Protein AF-A0A6V8CRM1-F1 (afdb_monomer_lite)

Foldseek 3Di:
DDPVVVVVVVVVVVVVVVVPPDPDDDDPDPVSVVVVCVVCVVVVHHPDDPDDPPPPVVVVVVVVVVVCVVVVVVVVVVVVPDD

Structure (mmCIF, N/CA/C/O backbone):
data_AF-A0A6V8CRM1-F1
#
_entry.id   AF-A0A6V8CRM1-F1
#
loop_
_atom_site.group_PDB
_atom_site.id
_atom_site.type_symbol
_atom_site.label_atom_id
_atom_site.label_alt_id
_atom_site.label_comp_id
_atom_site.label_asym_id
_atom_site.label_entity_id
_atom_site.label_seq_id
_atom_site.pdbx_PDB_ins_code
_atom_site.Cartn_x
_atom_site.Cartn_y
_atom_site.Cartn_z
_atom_site.occupancy
_atom_site.B_iso_or_equiv
_atom_site.auth_seq_id
_atom_site.auth_comp_id
_atom_site.auth_asym_id
_atom_site.auth_atom_id
_atom_site.pdbx_PDB_model_num
ATOM 1 N N . MET A 1 1 ? -30.289 35.157 18.128 1.00 53.34 1 MET A N 1
ATOM 2 C CA . MET A 1 1 ? -29.871 33.781 18.486 1.00 53.34 1 MET A CA 1
ATOM 3 C C . MET A 1 1 ? -30.519 33.443 19.825 1.00 53.34 1 MET A C 1
ATOM 5 O O . MET A 1 1 ? -30.444 34.272 20.718 1.00 53.34 1 MET A O 1
ATOM 9 N N . SER A 1 2 ? -31.250 32.327 19.930 1.00 68.12 2 SER A N 1
ATOM 10 C CA . SER A 1 2 ? -32.040 31.973 21.129 1.00 68.12 2 SER A CA 1
ATOM 11 C C . SER A 1 2 ? -31.156 31.380 22.235 1.00 68.12 2 SER A C 1
ATOM 13 O O . SER A 1 2 ? -30.249 30.605 21.933 1.00 68.12 2 SER A O 1
ATOM 15 N N . ALA A 1 3 ? -31.445 31.691 23.504 1.00 72.00 3 ALA A N 1
ATOM 16 C CA . ALA A 1 3 ? -30.729 31.177 24.680 1.00 72.00 3 ALA A CA 1
ATOM 17 C C . ALA A 1 3 ? -30.682 29.634 24.741 1.00 72.00 3 ALA A C 1
ATOM 19 O O . ALA A 1 3 ? -29.717 29.057 25.236 1.00 72.00 3 ALA A O 1
ATOM 20 N N . SER A 1 4 ? -31.670 28.951 24.156 1.00 74.75 4 SER A N 1
ATOM 21 C CA . SER A 1 4 ? -31.709 27.484 24.069 1.00 74.75 4 SER A CA 1
ATOM 22 C C . SER A 1 4 ? -30.597 26.897 23.192 1.00 74.75 4 SER A C 1
ATOM 24 O O . SER A 1 4 ? -30.116 25.802 23.464 1.00 74.75 4 SER A O 1
ATOM 26 N N . PHE A 1 5 ? -30.167 27.620 22.153 1.00 75.44 5 PHE A N 1
ATOM 27 C CA . PHE A 1 5 ? -29.102 27.174 21.249 1.00 75.44 5 PHE A CA 1
ATOM 28 C C . PHE A 1 5 ? -27.718 27.327 21.893 1.00 75.44 5 PHE A C 1
ATOM 30 O O . PHE A 1 5 ? -26.859 26.470 21.721 1.00 75.44 5 PHE A O 1
ATOM 37 N N . LEU A 1 6 ? -27.529 28.381 22.693 1.00 76.12 6 LEU A N 1
ATOM 38 C CA . LEU A 1 6 ? -26.296 28.593 23.455 1.00 76.12 6 LEU A CA 1
ATOM 39 C C . LEU A 1 6 ? -26.132 27.550 24.569 1.00 76.12 6 LEU A C 1
ATOM 41 O O . LEU A 1 6 ? -25.044 27.009 24.719 1.00 76.12 6 LEU A O 1
ATOM 45 N N . ASN A 1 7 ? -27.214 27.183 25.268 1.00 78.31 7 ASN A N 1
ATOM 46 C CA . ASN A 1 7 ? -27.179 26.077 26.233 1.00 78.31 7 ASN A CA 1
ATOM 47 C C . ASN A 1 7 ? -26.825 24.740 25.568 1.00 78.31 7 ASN A C 1
ATOM 49 O O . ASN A 1 7 ? -26.069 23.960 26.133 1.00 78.31 7 ASN A O 1
ATOM 53 N N . LEU A 1 8 ? -27.337 24.484 24.360 1.00 75.88 8 LEU A N 1
ATOM 54 C CA . LEU A 1 8 ? -26.996 23.283 23.595 1.00 75.88 8 LEU A CA 1
ATOM 55 C C . LEU A 1 8 ? -25.517 23.243 23.217 1.00 75.88 8 LEU A C 1
ATOM 57 O O . LEU A 1 8 ? -24.890 22.207 23.391 1.00 75.88 8 LEU A O 1
ATOM 61 N N . ILE A 1 9 ? -24.957 24.363 22.752 1.00 79.81 9 ILE A N 1
ATOM 62 C CA . ILE A 1 9 ? -23.523 24.470 22.451 1.00 79.81 9 ILE A CA 1
ATOM 63 C C . ILE A 1 9 ? -22.693 24.238 23.716 1.00 79.81 9 ILE A C 1
ATOM 65 O O . ILE A 1 9 ? -21.717 23.503 23.668 1.00 79.81 9 ILE A O 1
ATOM 69 N N . GLN A 1 10 ? -23.109 24.802 24.850 1.00 77.12 10 GLN A N 1
ATOM 70 C CA . GLN A 1 10 ? -22.397 24.660 26.118 1.00 77.12 10 GLN A CA 1
ATOM 71 C C . GLN A 1 10 ? -22.433 23.221 26.659 1.00 77.12 10 GLN A C 1
ATOM 73 O O . GLN A 1 10 ? -21.425 22.731 27.157 1.00 77.12 10 GLN A O 1
ATOM 78 N N . ILE A 1 11 ? -23.565 22.522 26.514 1.00 75.25 11 ILE A N 1
ATOM 79 C CA . ILE A 1 11 ? -23.686 21.092 26.845 1.00 75.25 11 ILE A CA 1
ATOM 80 C C . ILE A 1 11 ? -22.797 20.253 25.923 1.00 75.25 11 ILE A C 1
ATOM 82 O O . ILE A 1 11 ? -22.127 19.334 26.392 1.00 75.25 11 ILE A O 1
ATOM 86 N N . LEU A 1 12 ? -22.772 20.579 24.626 1.00 76.88 12 LEU A N 1
ATOM 87 C CA . LEU A 1 12 ? -21.932 19.892 23.649 1.00 76.88 12 LEU A CA 1
ATOM 88 C C . LEU A 1 12 ? -20.447 20.043 24.007 1.00 76.88 12 LEU A C 1
ATOM 90 O O . LEU A 1 12 ? -19.730 19.052 24.064 1.00 76.88 12 LEU A O 1
ATOM 94 N N . ASP A 1 13 ? -20.007 21.267 24.296 1.00 75.00 13 ASP A N 1
ATOM 95 C CA . ASP A 1 13 ? -18.611 21.594 24.598 1.00 75.00 13 ASP A CA 1
ATOM 96 C C . ASP A 1 13 ? -18.134 20.914 25.895 1.00 75.00 13 ASP A C 1
ATOM 98 O O . ASP A 1 13 ? -17.074 20.291 25.924 1.00 75.00 13 ASP A O 1
ATOM 102 N N . THR A 1 14 ? -18.974 20.904 26.941 1.00 74.12 14 THR A N 1
ATOM 103 C CA . THR A 1 14 ? -18.699 20.170 28.190 1.00 74.12 14 THR A CA 1
ATOM 104 C C . THR A 1 14 ? -18.524 18.669 27.948 1.00 74.12 14 THR A C 1
ATOM 106 O O . THR A 1 14 ? -17.613 18.062 28.507 1.00 74.12 14 THR A O 1
ATOM 109 N N . HIS A 1 15 ? -19.363 18.069 27.101 1.00 64.50 15 HIS A N 1
ATOM 110 C CA . HIS A 1 15 ? -19.359 16.622 26.889 1.00 64.50 15 HIS A CA 1
ATOM 111 C C . HIS A 1 15 ? -18.240 16.163 25.932 1.00 64.50 15 HIS A C 1
ATOM 113 O O . HIS A 1 15 ? -17.831 15.000 25.970 1.00 64.50 15 HIS A O 1
ATOM 119 N N . TYR A 1 16 ? -17.719 17.059 25.087 1.00 59.94 16 TYR A N 1
ATOM 120 C CA . TYR A 1 16 ? -16.568 16.774 24.222 1.00 59.94 16 TYR A CA 1
ATOM 121 C C . TYR A 1 16 ? -15.233 16.779 24.975 1.00 59.94 16 TYR A C 1
ATOM 123 O O . TYR A 1 16 ? -14.328 16.030 24.605 1.00 59.94 16 TYR A O 1
ATOM 131 N N . LEU A 1 17 ? -15.104 17.578 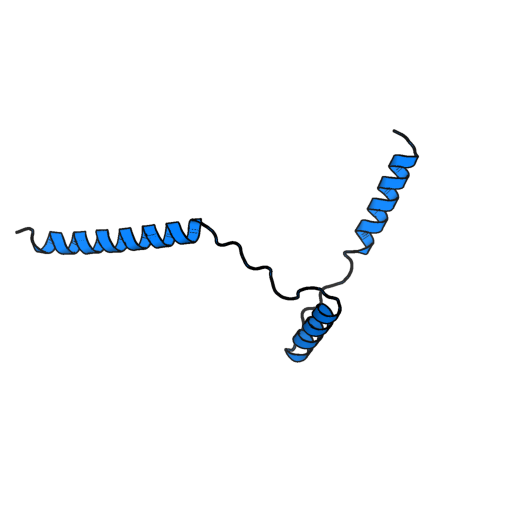26.035 1.00 58.28 17 LEU A N 1
ATOM 132 C CA . LEU A 1 17 ? -13.858 17.684 26.801 1.00 58.28 17 LEU A CA 1
ATOM 133 C C . LEU A 1 17 ? -13.607 16.486 27.731 1.00 58.28 17 LEU A C 1
ATOM 135 O O . LEU A 1 17 ? -12.457 16.198 28.056 1.00 58.28 17 LEU A O 1
ATOM 139 N N . GLU A 1 18 ? -14.650 15.751 28.115 1.00 60.09 18 GLU A N 1
ATOM 140 C CA . GLU A 1 18 ? -14.534 14.613 29.037 1.00 60.09 18 GLU A CA 1
ATOM 141 C C . GLU A 1 18 ? -14.037 13.325 28.351 1.00 60.09 18 GLU A C 1
ATOM 143 O O . GLU A 1 18 ? -13.404 12.481 28.982 1.00 60.09 18 GLU A O 1
ATOM 148 N N . PHE A 1 19 ? -14.227 13.191 27.033 1.00 61.53 19 PHE A N 1
ATOM 149 C CA . PHE A 1 19 ? -13.860 11.978 26.288 1.00 61.53 19 PHE A CA 1
ATOM 150 C C . PHE A 1 19 ? -12.348 11.837 26.015 1.00 61.53 19 PHE A C 1
ATOM 152 O O . PHE A 1 19 ? -11.872 10.737 25.745 1.00 61.53 19 PHE A O 1
ATOM 159 N N . HIS A 1 20 ? -11.564 12.920 26.081 1.00 59.53 20 HIS A N 1
ATOM 160 C CA . HIS A 1 20 ? -10.177 12.927 25.583 1.00 59.53 20 HIS A CA 1
ATOM 161 C C . HIS A 1 20 ? -9.087 12.793 26.669 1.00 59.53 20 HIS A C 1
ATOM 163 O O . HIS A 1 20 ? -7.904 12.978 26.376 1.00 59.53 20 HIS A O 1
ATOM 169 N N . HIS A 1 21 ? -9.448 12.472 27.917 1.00 52.00 21 HIS A N 1
ATOM 170 C CA . HIS A 1 21 ? -8.512 12.520 29.049 1.00 52.00 21 HIS A CA 1
ATOM 171 C C . HIS A 1 21 ? -7.951 11.163 29.509 1.00 52.00 21 HIS A C 1
ATOM 173 O O . HIS A 1 21 ? -7.283 11.116 30.542 1.00 52.00 21 HIS A O 1
ATOM 179 N N . VAL A 1 22 ? -8.174 10.067 28.773 1.00 63.66 22 VAL A N 1
ATOM 180 C CA . VAL A 1 22 ? -7.540 8.776 29.090 1.00 63.66 22 VAL A CA 1
ATOM 181 C C . VAL A 1 22 ? -6.114 8.785 28.518 1.00 63.66 22 VAL A C 1
ATOM 183 O O . VAL A 1 22 ? -5.968 8.751 27.293 1.00 63.66 22 VAL A O 1
ATOM 186 N N . PRO A 1 23 ? -5.050 8.891 29.340 1.00 65.94 23 PRO A N 1
ATOM 187 C CA . PRO A 1 23 ? -3.694 8.747 28.830 1.00 65.94 23 PRO A CA 1
ATOM 188 C C . PRO A 1 23 ? -3.527 7.313 28.319 1.00 65.94 23 PRO A C 1
ATOM 190 O O . PRO A 1 23 ? -3.747 6.358 29.058 1.00 65.94 23 PRO A O 1
ATOM 193 N N . PHE A 1 24 ? -3.171 7.162 27.044 1.00 72.31 24 PHE A N 1
ATOM 194 C CA . PHE A 1 24 ? -2.816 5.861 26.489 1.00 72.31 24 PHE A CA 1
ATOM 195 C C . PHE A 1 24 ? -1.443 5.468 27.043 1.00 72.31 24 PHE A C 1
ATOM 197 O O . PHE A 1 24 ? -0.429 6.046 26.650 1.00 72.31 24 PHE A O 1
ATOM 204 N N . GLU A 1 25 ? -1.420 4.545 28.001 1.00 80.75 25 GLU A N 1
ATOM 205 C CA . GLU A 1 25 ? -0.182 3.933 28.477 1.00 80.75 25 GLU A CA 1
ATOM 206 C C . GLU A 1 25 ? 0.190 2.792 27.526 1.00 80.75 25 GLU A C 1
ATOM 208 O O . GLU A 1 25 ? -0.588 1.863 27.320 1.00 80.75 25 GLU A O 1
ATOM 213 N N . GLU A 1 26 ? 1.359 2.899 26.889 1.00 83.69 26 GLU A N 1
ATOM 214 C CA . GLU A 1 26 ? 1.853 1.845 26.006 1.00 83.69 26 GLU A CA 1
ATOM 215 C C . GLU A 1 26 ? 2.239 0.615 26.846 1.00 83.69 26 GLU A C 1
ATOM 217 O O . GLU A 1 26 ? 3.055 0.752 27.769 1.00 83.69 26 GLU A O 1
ATOM 222 N N . PRO A 1 27 ? 1.695 -0.579 26.538 1.00 84.19 27 PRO A N 1
ATOM 223 C CA . PRO A 1 27 ? 2.019 -1.789 27.279 1.00 84.19 27 PRO A CA 1
ATOM 224 C C . PRO A 1 27 ? 3.507 -2.112 27.132 1.00 84.19 27 PRO A C 1
ATOM 226 O O . PRO A 1 27 ? 4.077 -2.053 26.037 1.00 84.19 27 PRO A O 1
ATOM 229 N N . LYS A 1 28 ? 4.158 -2.456 28.245 1.00 88.88 28 LYS A N 1
ATOM 230 C CA . LYS A 1 28 ? 5.609 -2.726 28.271 1.00 88.88 28 LYS A CA 1
ATOM 231 C C . LYS A 1 28 ? 5.925 -4.195 28.033 1.00 88.88 28 LYS A C 1
ATOM 233 O O . LYS A 1 28 ? 7.053 -4.518 27.654 1.00 88.88 28 LYS A O 1
ATOM 238 N N . THR A 1 29 ? 4.954 -5.078 28.267 1.00 91.69 29 THR A N 1
ATOM 239 C CA . THR A 1 29 ? 5.094 -6.517 28.039 1.00 91.69 29 THR A CA 1
ATOM 240 C C . THR A 1 29 ? 3.988 -7.062 27.146 1.00 91.69 29 THR A C 1
ATOM 242 O O . THR A 1 29 ? 2.941 -6.449 26.947 1.00 91.69 29 THR A O 1
ATOM 245 N N . ILE A 1 30 ? 4.248 -8.243 26.589 1.00 88.75 30 ILE A N 1
ATOM 246 C CA . ILE A 1 30 ? 3.320 -8.934 25.694 1.00 88.75 30 ILE A CA 1
ATOM 247 C C . ILE A 1 30 ? 2.052 -9.337 26.463 1.00 88.75 30 ILE A C 1
ATOM 249 O O . ILE A 1 30 ? 0.955 -9.227 25.936 1.00 88.75 30 ILE A O 1
ATOM 253 N N . GLU A 1 31 ? 2.169 -9.763 27.720 1.00 90.75 31 GLU A N 1
ATOM 254 C CA . GLU A 1 31 ? 1.035 -10.181 28.554 1.00 90.75 31 GLU A CA 1
ATOM 255 C C . GLU A 1 31 ? 0.076 -9.022 28.847 1.00 90.75 31 GLU A C 1
ATOM 257 O O . GLU A 1 31 ? -1.140 -9.205 28.820 1.00 90.75 31 GLU A O 1
ATOM 262 N N . GLU A 1 32 ? 0.628 -7.836 29.101 1.00 87.12 32 GLU A N 1
ATOM 263 C CA . GLU A 1 32 ? -0.133 -6.607 29.319 1.00 87.12 32 GLU A CA 1
ATOM 264 C C . GLU A 1 32 ? -0.868 -6.177 28.041 1.00 87.12 32 GLU A C 1
ATOM 266 O O . GLU A 1 32 ? -2.067 -5.899 28.087 1.00 87.12 32 GLU A O 1
ATOM 271 N N . ASP A 1 33 ? -0.184 -6.220 26.892 1.00 87.75 33 ASP A N 1
ATOM 272 C CA . ASP A 1 33 ? -0.786 -5.951 25.581 1.00 87.75 33 ASP A CA 1
ATOM 273 C C . ASP A 1 33 ? -1.930 -6.934 25.284 1.00 87.75 33 ASP A C 1
ATOM 275 O O . ASP A 1 33 ? -3.043 -6.523 24.969 1.00 87.75 33 ASP A O 1
ATOM 279 N N . LEU A 1 34 ? -1.723 -8.242 25.480 1.00 89.94 34 LEU A N 1
ATOM 280 C CA . LEU A 1 34 ? -2.780 -9.239 25.280 1.00 89.94 34 LEU A CA 1
ATOM 281 C C . LEU A 1 34 ? -3.987 -9.031 26.207 1.00 89.94 34 LEU A C 1
ATOM 283 O O . LEU A 1 34 ? -5.118 -9.233 25.760 1.00 89.94 34 LEU A O 1
ATOM 287 N N . ALA A 1 35 ? -3.770 -8.635 27.464 1.00 87.75 35 ALA A N 1
ATOM 288 C CA . ALA A 1 35 ? -4.853 -8.343 28.401 1.00 87.75 35 ALA A CA 1
ATOM 289 C C . ALA A 1 35 ? -5.682 -7.129 27.948 1.00 87.75 35 ALA A C 1
ATOM 291 O O . ALA A 1 35 ? -6.910 -7.203 27.921 1.00 87.75 35 ALA A O 1
ATOM 292 N N . LEU A 1 36 ? -5.022 -6.055 27.501 1.00 85.94 36 LEU A N 1
ATOM 293 C CA . LEU A 1 36 ? -5.669 -4.875 26.913 1.00 85.94 36 LEU A CA 1
ATOM 294 C C . LEU A 1 36 ? -6.477 -5.221 25.651 1.00 85.94 36 LEU A C 1
ATOM 296 O O . LEU A 1 36 ? -7.596 -4.738 25.473 1.00 85.94 36 LEU A O 1
ATOM 300 N N . MET A 1 37 ? -5.942 -6.082 24.784 1.00 86.19 37 MET A N 1
ATOM 301 C CA . MET A 1 37 ? -6.624 -6.519 23.559 1.00 86.19 37 MET A CA 1
ATOM 302 C C . MET A 1 37 ? -7.850 -7.392 23.865 1.00 86.19 37 MET A C 1
ATOM 304 O O . MET A 1 37 ? -8.872 -7.266 23.189 1.00 86.19 37 MET A O 1
ATOM 308 N N . ALA A 1 38 ? -7.763 -8.270 24.869 1.00 87.38 38 ALA A N 1
ATOM 309 C CA . ALA A 1 38 ? -8.879 -9.100 25.320 1.00 87.38 38 ALA A CA 1
ATOM 310 C C . ALA A 1 38 ? -10.013 -8.248 25.904 1.00 87.38 38 ALA A C 1
ATOM 312 O O . ALA A 1 38 ? -11.156 -8.382 25.472 1.00 87.38 38 ALA A O 1
ATOM 313 N N . GLU A 1 39 ? -9.673 -7.312 26.787 1.00 86.38 39 GLU A N 1
ATOM 314 C CA . GLU A 1 39 ? -10.602 -6.344 27.376 1.00 86.38 39 GLU A CA 1
ATOM 315 C C . GLU A 1 39 ? -11.291 -5.492 26.290 1.00 86.38 39 GLU A C 1
ATOM 317 O O . GLU A 1 39 ? -12.511 -5.324 26.284 1.00 86.38 39 GLU A O 1
ATOM 322 N N . ALA A 1 40 ? -10.535 -5.022 25.289 1.00 86.94 40 ALA A N 1
ATOM 323 C CA . ALA A 1 40 ? -11.097 -4.304 24.145 1.00 86.94 40 ALA A CA 1
ATOM 324 C C . ALA A 1 40 ? -12.091 -5.166 23.342 1.00 86.94 40 ALA A C 1
ATOM 326 O O . ALA A 1 40 ? -13.160 -4.678 22.965 1.00 86.94 40 ALA A O 1
ATOM 327 N N . MET A 1 41 ? -11.772 -6.447 23.110 1.00 83.50 41 MET A N 1
ATOM 328 C CA . MET A 1 41 ? -12.675 -7.385 22.433 1.00 83.50 41 MET A CA 1
ATOM 329 C C . MET A 1 41 ? -13.946 -7.666 23.245 1.00 83.50 41 MET A C 1
ATOM 331 O O . MET A 1 41 ? -15.024 -7.729 22.652 1.00 83.50 41 MET A O 1
ATOM 335 N N . GLU A 1 42 ? -13.849 -7.804 24.570 1.00 86.69 42 GLU A N 1
ATOM 336 C CA . GLU A 1 42 ? -15.006 -7.971 25.465 1.00 86.69 42 GLU A CA 1
ATOM 337 C C . GLU A 1 42 ? -15.913 -6.734 25.467 1.00 86.69 42 GLU A C 1
ATOM 339 O O . GLU A 1 42 ? -17.139 -6.862 25.424 1.00 86.69 42 GLU A O 1
ATOM 344 N N . MET A 1 43 ? -15.324 -5.539 25.384 1.00 84.75 43 MET A N 1
ATOM 345 C CA . MET A 1 43 ? -16.044 -4.281 25.163 1.00 84.75 43 MET A CA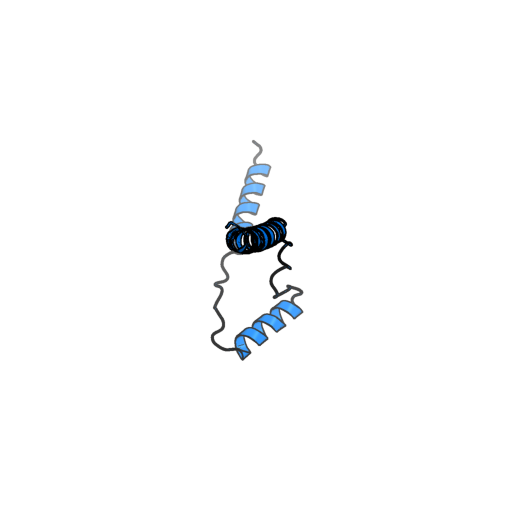 1
ATOM 346 C C . MET A 1 43 ? -16.628 -4.130 23.744 1.00 84.75 43 MET A C 1
ATOM 348 O O . MET A 1 43 ? -17.287 -3.131 23.448 1.00 84.75 43 MET A O 1
ATOM 352 N N . GLY A 1 44 ? -16.405 -5.093 22.842 1.00 82.06 44 GLY A N 1
ATOM 353 C CA . GLY A 1 44 ? -16.874 -5.042 21.455 1.00 82.06 44 GLY A CA 1
ATOM 354 C C . GLY A 1 44 ? -16.107 -4.052 20.569 1.00 82.06 44 GLY A C 1
ATOM 355 O O . GLY A 1 44 ? -16.530 -3.777 19.441 1.00 82.06 44 GLY A O 1
ATOM 356 N N . ILE A 1 45 ? -14.982 -3.519 21.047 1.00 79.75 45 ILE A N 1
ATOM 357 C CA . ILE A 1 45 ? -14.074 -2.670 20.277 1.00 79.75 45 ILE A CA 1
ATOM 358 C C . ILE A 1 45 ? -13.161 -3.599 19.478 1.00 79.75 45 ILE A C 1
ATOM 360 O O . ILE A 1 45 ? -12.547 -4.505 20.025 1.00 79.75 45 ILE A O 1
ATOM 364 N N . ASN A 1 46 ? -13.059 -3.394 18.164 1.00 83.00 46 ASN A N 1
ATOM 365 C CA . ASN A 1 46 ? -12.107 -4.149 17.353 1.00 83.00 46 ASN A CA 1
ATOM 366 C C . ASN A 1 46 ? -10.692 -3.600 17.606 1.00 83.00 46 ASN A C 1
ATOM 368 O O . ASN A 1 46 ? -10.416 -2.482 17.159 1.00 83.00 46 ASN A O 1
ATOM 372 N N . PRO A 1 47 ? -9.794 -4.358 18.264 1.00 79.25 47 PRO A N 1
ATOM 373 C CA . PRO A 1 47 ? -8.456 -3.870 18.576 1.00 79.25 47 PRO A CA 1
ATOM 374 C C . PRO A 1 47 ? -7.541 -3.828 17.343 1.00 79.25 47 PRO A C 1
ATOM 376 O O . PRO A 1 47 ? -6.473 -3.218 17.366 1.00 79.25 47 PRO A O 1
ATOM 379 N N . PHE A 1 48 ? -7.935 -4.480 16.245 1.00 84.00 48 PHE A N 1
ATOM 380 C CA . PHE A 1 48 ? -7.115 -4.548 15.048 1.00 84.00 48 PHE A CA 1
ATOM 381 C C . PHE A 1 48 ? -7.359 -3.350 14.135 1.00 84.00 48 PHE A C 1
ATOM 383 O O . PHE A 1 48 ? -8.510 -2.958 13.906 1.00 84.00 48 PHE A O 1
ATOM 390 N N . PRO A 1 49 ? -6.293 -2.808 13.519 1.00 80.38 49 PRO A N 1
ATOM 391 C CA . PRO A 1 49 ? -6.439 -1.721 12.572 1.00 80.38 49 PRO A CA 1
ATOM 392 C C . PRO A 1 49 ? -7.399 -2.132 11.445 1.00 80.38 49 PRO A C 1
ATOM 394 O O . PRO A 1 49 ? -7.365 -3.279 10.977 1.00 80.38 49 PRO A O 1
ATOM 397 N N . PRO A 1 50 ? -8.241 -1.205 10.960 1.00 84.06 50 PRO A N 1
ATOM 398 C CA . PRO A 1 50 ? -9.143 -1.495 9.860 1.00 84.06 50 PRO A CA 1
ATOM 399 C C . PRO A 1 50 ? -8.345 -1.940 8.631 1.00 84.06 50 PRO A C 1
ATOM 401 O O . PRO A 1 50 ? -7.219 -1.488 8.386 1.00 84.06 50 PRO A O 1
ATOM 404 N N . LYS A 1 51 ? -8.932 -2.837 7.829 1.00 82.81 51 LYS A N 1
ATOM 405 C CA . LYS A 1 51 ? -8.303 -3.300 6.586 1.00 82.81 51 LYS A CA 1
ATOM 406 C C . LYS A 1 51 ? -7.969 -2.086 5.725 1.00 82.81 51 LYS A C 1
ATOM 408 O O . LYS A 1 51 ? -8.863 -1.357 5.305 1.00 82.81 51 LYS A O 1
ATOM 413 N N . ARG A 1 52 ? -6.678 -1.883 5.450 1.00 80.06 52 ARG A N 1
ATOM 414 C CA . ARG A 1 52 ? -6.226 -0.773 4.606 1.00 80.06 52 ARG A CA 1
ATOM 415 C C . ARG A 1 52 ? -6.888 -0.895 3.240 1.00 80.06 52 ARG A C 1
ATOM 417 O O . ARG A 1 52 ? -6.855 -1.963 2.621 1.00 80.06 52 ARG A O 1
ATOM 424 N N . GLU A 1 53 ? -7.462 0.201 2.758 1.00 82.38 53 GLU A N 1
ATOM 425 C CA . GLU A 1 53 ? -8.018 0.235 1.412 1.00 82.38 53 GLU A CA 1
ATOM 426 C C . GLU A 1 53 ? -6.933 -0.120 0.391 1.00 82.38 53 GLU A C 1
ATOM 428 O O . GLU A 1 53 ? -5.785 0.335 0.469 1.00 82.38 53 GLU A O 1
ATOM 433 N N . LYS A 1 54 ? -7.293 -0.951 -0.591 1.00 80.00 54 LYS A N 1
ATOM 434 C CA . LYS A 1 54 ? -6.386 -1.322 -1.679 1.00 80.00 54 LYS A CA 1
ATOM 435 C C . LYS A 1 54 ? -6.070 -0.066 -2.496 1.00 80.00 54 LYS A C 1
ATOM 437 O O . LYS A 1 54 ? -6.841 0.315 -3.379 1.00 80.00 54 LYS A O 1
ATOM 442 N N . LYS A 1 55 ? -4.926 0.571 -2.226 1.00 84.44 55 LYS A N 1
ATOM 443 C CA . LYS A 1 55 ? -4.475 1.766 -2.953 1.00 84.44 55 LYS A CA 1
ATOM 444 C C . LYS A 1 55 ? -4.322 1.430 -4.438 1.00 84.44 55 LYS A C 1
ATOM 446 O O . LYS A 1 55 ? -3.419 0.689 -4.824 1.00 84.44 55 LYS A O 1
ATOM 451 N N . ARG A 1 56 ? -5.194 1.991 -5.288 1.00 82.12 56 ARG A N 1
ATOM 452 C CA . ARG A 1 56 ? -5.165 1.779 -6.752 1.00 82.12 56 ARG A CA 1
ATOM 453 C C . ARG A 1 56 ? -3.792 2.107 -7.350 1.00 82.12 56 ARG A C 1
ATOM 455 O O . ARG A 1 56 ? -3.318 1.368 -8.207 1.00 82.12 56 ARG A O 1
ATOM 462 N N . TRP A 1 57 ? -3.136 3.133 -6.814 1.00 90.38 57 TRP A N 1
ATOM 463 C CA . TRP A 1 57 ? -1.787 3.567 -7.177 1.00 90.38 57 TRP A CA 1
ATOM 464 C C . TRP A 1 57 ? -0.718 2.482 -7.024 1.00 90.38 57 TRP A C 1
ATOM 466 O O . TRP A 1 57 ? 0.170 2.398 -7.864 1.00 90.38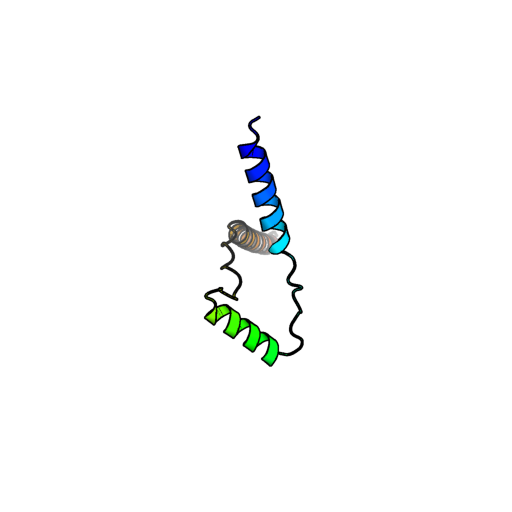 57 TRP A O 1
ATOM 476 N N . GLY A 1 58 ? -0.830 1.602 -6.021 1.00 90.88 58 GLY A N 1
ATOM 477 C CA . GLY A 1 58 ? 0.145 0.525 -5.817 1.00 90.88 58 GLY A CA 1
ATOM 478 C C . GLY A 1 58 ? 0.170 -0.473 -6.977 1.00 90.88 58 GLY A C 1
ATOM 479 O O . GLY A 1 58 ? 1.235 -0.918 -7.392 1.00 90.88 58 GLY A O 1
ATOM 480 N N . ARG A 1 59 ? -0.998 -0.764 -7.567 1.00 88.81 59 ARG A N 1
ATOM 481 C CA . ARG A 1 59 ? -1.089 -1.638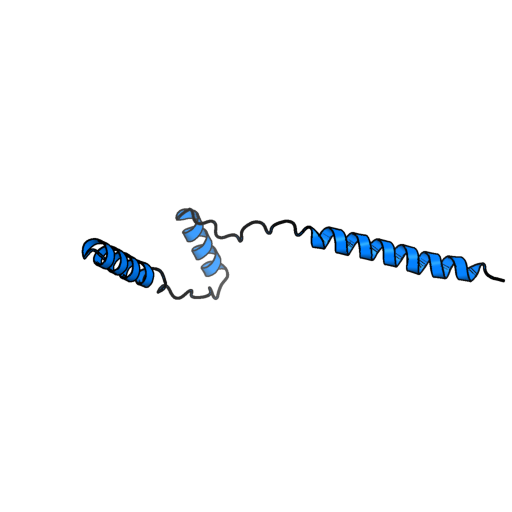 -8.750 1.00 88.81 59 ARG A CA 1
ATOM 482 C C . ARG A 1 59 ? -0.489 -0.983 -9.991 1.00 88.81 59 ARG A C 1
ATOM 484 O O . ARG A 1 59 ? 0.173 -1.658 -10.768 1.00 88.81 59 ARG A O 1
ATOM 491 N N . ILE A 1 60 ? -0.708 0.322 -10.155 1.00 94.62 60 ILE A N 1
ATOM 492 C CA . ILE A 1 60 ? -0.184 1.087 -11.293 1.00 94.62 60 ILE A CA 1
ATOM 493 C C . ILE A 1 60 ? 1.342 1.173 -11.215 1.00 94.62 60 ILE A C 1
ATOM 495 O O . ILE A 1 60 ? 2.006 0.888 -12.205 1.00 94.62 60 ILE A O 1
ATOM 499 N N . ALA A 1 61 ? 1.890 1.490 -10.039 1.00 95.50 61 ALA A N 1
ATOM 500 C CA . ALA A 1 61 ? 3.334 1.565 -9.822 1.00 95.50 61 ALA A CA 1
ATOM 501 C C . ALA A 1 61 ? 4.033 0.223 -10.090 1.00 95.50 61 ALA A C 1
ATOM 503 O O . ALA A 1 61 ? 5.089 0.185 -10.714 1.00 95.50 61 ALA A O 1
ATOM 504 N N . LEU A 1 62 ? 3.426 -0.889 -9.665 1.00 95.25 62 LEU A N 1
ATOM 505 C CA . LEU A 1 62 ? 3.980 -2.216 -9.928 1.00 95.25 62 LEU A CA 1
ATOM 506 C C . LEU A 1 62 ? 3.954 -2.558 -11.427 1.00 95.25 62 LEU A C 1
ATOM 508 O O . LEU A 1 62 ? 4.932 -3.080 -11.959 1.00 95.25 62 LEU A O 1
ATOM 512 N N . GLY A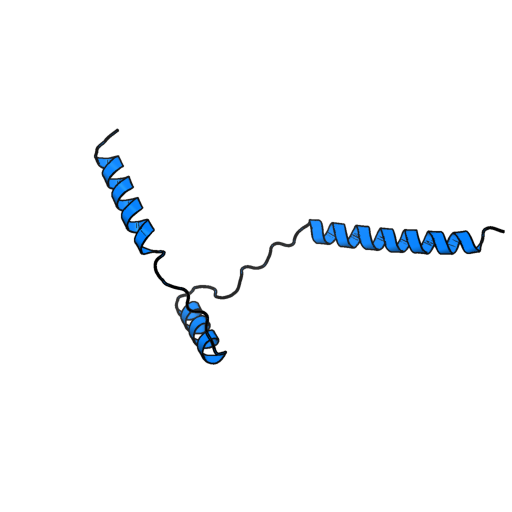 1 63 ? 2.856 -2.233 -12.115 1.00 95.69 63 GLY A N 1
ATOM 513 C CA . GLY A 1 63 ? 2.728 -2.449 -13.555 1.00 95.69 63 GLY A CA 1
ATOM 514 C C . GLY A 1 63 ? 3.725 -1.622 -14.369 1.00 95.69 63 GLY A C 1
ATOM 515 O O . GLY A 1 63 ? 4.397 -2.165 -15.243 1.00 95.69 63 GLY A O 1
ATOM 516 N N . SER A 1 64 ? 3.875 -0.330 -14.060 1.00 95.56 64 SER A N 1
ATOM 517 C CA . SER A 1 64 ? 4.841 0.531 -14.752 1.00 95.56 64 SER A CA 1
ATOM 518 C C . SER A 1 64 ? 6.282 0.086 -14.506 1.00 95.56 64 SER A C 1
ATOM 520 O O . SER A 1 64 ? 7.077 0.070 -15.444 1.00 95.56 64 SER A O 1
ATOM 522 N N . PHE A 1 65 ? 6.608 -0.353 -13.288 1.00 96.50 65 PHE A N 1
ATOM 523 C CA . PHE A 1 65 ? 7.925 -0.899 -12.972 1.00 96.50 65 PHE A CA 1
ATOM 524 C C . PHE A 1 65 ? 8.256 -2.141 -13.815 1.00 96.50 65 PHE A C 1
ATOM 526 O O . PHE A 1 65 ? 9.332 -2.209 -14.409 1.00 96.50 65 PHE A O 1
ATOM 533 N N . MET A 1 66 ? 7.317 -3.085 -13.948 1.00 97.19 66 MET A N 1
ATOM 534 C CA . MET A 1 66 ? 7.497 -4.266 -14.804 1.00 97.19 66 MET A CA 1
ATOM 535 C C . MET A 1 66 ? 7.725 -3.895 -16.273 1.00 97.19 66 MET A C 1
ATOM 537 O O . MET A 1 66 ? 8.606 -4.461 -16.918 1.00 97.19 66 MET A O 1
ATOM 541 N N . ILE A 1 67 ? 6.980 -2.918 -16.794 1.00 96.50 67 ILE A N 1
ATOM 542 C CA . ILE A 1 67 ? 7.152 -2.434 -18.172 1.00 96.50 67 ILE A CA 1
ATOM 543 C C . ILE A 1 67 ? 8.551 -1.842 -18.365 1.00 96.50 67 ILE A C 1
ATOM 545 O O . ILE A 1 67 ? 9.223 -2.180 -19.337 1.00 96.50 67 ILE A O 1
ATOM 549 N N . VAL A 1 68 ? 9.020 -1.003 -17.437 1.00 96.00 68 VAL A N 1
ATOM 550 C CA . VAL A 1 68 ? 10.362 -0.404 -17.512 1.00 96.00 68 VAL A CA 1
ATOM 551 C C . VAL A 1 68 ? 11.445 -1.479 -17.510 1.00 96.00 68 VAL A C 1
ATOM 553 O O . VAL A 1 68 ? 12.363 -1.397 -18.322 1.00 96.00 68 VAL A O 1
ATOM 556 N N . LEU A 1 69 ? 11.330 -2.514 -16.672 1.00 95.38 69 LEU A N 1
ATOM 557 C CA . LEU A 1 69 ? 12.279 -3.632 -16.678 1.00 95.38 69 LEU A CA 1
ATOM 558 C C . LEU A 1 69 ? 12.273 -4.384 -18.013 1.00 95.38 69 LEU A C 1
ATOM 560 O O . LEU A 1 69 ? 13.341 -4.656 -18.561 1.00 95.38 69 LEU A O 1
ATOM 564 N N . MET A 1 70 ? 11.090 -4.675 -18.559 1.00 96.00 70 MET A N 1
ATOM 565 C CA . MET A 1 70 ? 10.958 -5.347 -19.853 1.00 96.00 70 MET A CA 1
ATOM 566 C C . MET A 1 70 ? 11.575 -4.524 -20.984 1.00 96.00 70 MET A C 1
ATOM 568 O O . MET A 1 70 ? 12.347 -5.061 -21.774 1.00 96.00 70 MET A O 1
ATOM 572 N N . VAL A 1 71 ? 11.294 -3.220 -21.048 1.00 94.94 71 VAL A N 1
ATOM 573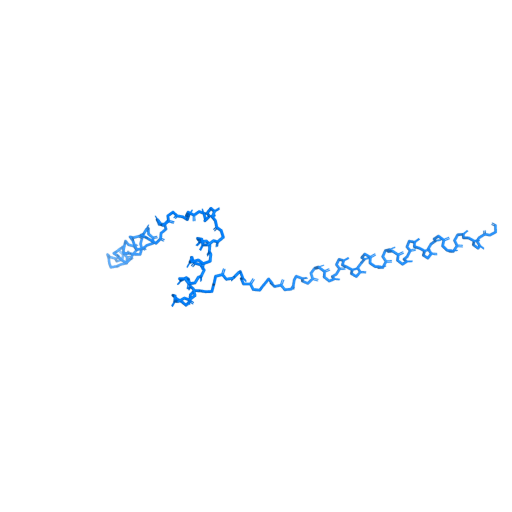 C CA . VAL A 1 71 ? 11.839 -2.325 -22.083 1.00 94.94 71 VAL A CA 1
ATOM 574 C C . VAL A 1 71 ? 13.343 -2.124 -21.901 1.00 94.94 71 VAL A C 1
ATOM 576 O O . VAL A 1 71 ? 14.090 -2.198 -22.874 1.00 94.94 71 VAL A O 1
ATOM 579 N N . SER A 1 72 ? 13.808 -1.930 -20.665 1.00 92.19 72 SER A N 1
ATOM 580 C CA . SER A 1 72 ? 15.233 -1.778 -20.353 1.00 92.19 72 SER A CA 1
ATOM 581 C C . SER A 1 72 ? 16.025 -3.020 -20.757 1.00 92.19 72 SER A C 1
ATOM 583 O O . SER A 1 72 ? 17.107 -2.904 -21.334 1.00 92.19 72 SER A O 1
ATOM 585 N N . TRP A 1 73 ? 15.489 -4.210 -20.487 1.00 93.44 73 TRP A N 1
ATOM 586 C CA . TRP A 1 73 ? 16.130 -5.461 -20.876 1.00 93.44 73 TRP A CA 1
ATOM 587 C C . TRP A 1 73 ? 16.054 -5.709 -22.390 1.00 93.44 73 TRP A C 1
ATOM 589 O O . TRP A 1 73 ? 17.067 -6.033 -23.008 1.00 93.44 73 TRP A O 1
ATOM 599 N N . THR A 1 74 ? 14.896 -5.467 -23.011 1.00 88.19 74 THR A N 1
ATOM 600 C CA . THR A 1 74 ? 14.711 -5.593 -24.470 1.00 88.19 74 THR A CA 1
ATOM 601 C C . THR A 1 74 ? 15.649 -4.659 -25.240 1.00 88.19 74 THR A C 1
ATOM 603 O O . THR A 1 74 ? 16.202 -5.048 -26.266 1.00 88.19 74 THR A O 1
ATOM 606 N N . SER A 1 75 ? 15.896 -3.451 -24.724 1.00 89.06 75 SER A N 1
ATOM 607 C CA . SER A 1 75 ? 16.843 -2.498 -25.312 1.00 89.06 75 SER A CA 1
ATOM 608 C C . SER A 1 75 ? 18.271 -3.057 -25.348 1.00 89.06 75 SER A C 1
ATOM 610 O O . SER A 1 75 ? 18.914 -3.054 -26.398 1.00 89.06 75 SER A O 1
ATOM 612 N N . GLN A 1 76 ? 18.747 -3.632 -24.237 1.00 85.50 76 GLN A N 1
ATOM 613 C CA . GLN A 1 76 ? 20.064 -4.283 -24.199 1.00 85.50 76 GLN A CA 1
ATOM 614 C C . GLN A 1 76 ? 20.133 -5.489 -25.139 1.00 85.50 76 GLN A C 1
ATOM 616 O O . GLN A 1 76 ? 21.147 -5.697 -25.805 1.00 85.50 76 GLN A O 1
ATOM 621 N N . PHE A 1 77 ? 19.050 -6.267 -25.212 1.00 89.00 77 PHE A N 1
ATOM 622 C CA . PHE A 1 77 ? 18.957 -7.404 -26.119 1.00 89.00 77 PHE A CA 1
ATOM 623 C C . PHE A 1 77 ? 19.098 -6.968 -27.583 1.00 89.00 77 PHE A C 1
ATOM 625 O O . PHE A 1 77 ? 19.916 -7.537 -28.300 1.00 89.00 77 PHE A O 1
ATOM 632 N N . MET A 1 78 ? 18.384 -5.923 -28.019 1.00 86.62 78 MET A N 1
ATOM 633 C CA . MET A 1 78 ? 18.484 -5.401 -29.390 1.00 86.62 78 MET A CA 1
ATOM 634 C C . MET A 1 78 ? 19.879 -4.866 -29.727 1.00 86.62 78 MET A C 1
ATOM 636 O O . MET A 1 78 ? 20.383 -5.137 -30.815 1.00 86.62 78 MET A O 1
ATOM 640 N N . MET A 1 79 ? 20.530 -4.161 -28.798 1.00 90.00 79 MET A N 1
ATOM 641 C CA . MET A 1 79 ? 21.887 -3.632 -29.002 1.00 90.00 79 MET A CA 1
ATOM 642 C C . MET A 1 79 ? 22.929 -4.726 -29.266 1.00 90.00 79 MET A C 1
ATOM 644 O O . MET A 1 79 ? 23.964 -4.453 -29.864 1.00 90.00 79 MET A O 1
ATOM 648 N N . ARG A 1 80 ? 22.665 -5.973 -28.859 1.00 84.75 80 ARG A N 1
ATOM 649 C CA . ARG A 1 80 ? 23.546 -7.115 -29.134 1.00 84.75 80 ARG A CA 1
ATOM 650 C C . ARG A 1 80 ? 23.541 -7.547 -30.606 1.00 84.75 80 ARG A C 1
ATOM 652 O O . ARG A 1 80 ? 24.469 -8.233 -31.021 1.00 84.75 80 ARG A O 1
ATOM 659 N N . PHE A 1 81 ? 22.506 -7.182 -31.364 1.00 87.19 81 PHE A N 1
ATOM 660 C CA . PHE A 1 81 ? 22.324 -7.563 -32.770 1.00 87.19 81 PHE A CA 1
ATOM 661 C C . PHE A 1 81 ? 22.567 -6.409 -33.748 1.00 87.19 81 PHE A C 1
ATOM 663 O O . PHE A 1 81 ? 22.429 -6.608 -34.955 1.00 87.19 81 PHE A O 1
ATOM 670 N N . LEU A 1 82 ? 22.916 -5.217 -33.252 1.00 78.94 82 LEU A N 1
ATOM 671 C CA . LEU A 1 82 ? 23.445 -4.160 -34.107 1.00 78.94 82 LEU A CA 1
ATOM 672 C C . LEU A 1 82 ? 24.892 -4.536 -34.498 1.00 78.94 82 LEU A C 1
ATOM 674 O O . LEU A 1 82 ? 25.686 -4.789 -33.590 1.00 78.94 82 LEU A O 1
ATOM 678 N N . PRO A 1 83 ? 25.212 -4.637 -35.803 1.00 72.81 83 PRO A N 1
ATOM 679 C CA . PRO A 1 83 ? 26.551 -4.973 -36.289 1.00 72.81 83 PRO A CA 1
ATOM 680 C C . PRO A 1 83 ? 27.581 -3.866 -36.036 1.00 72.81 83 PRO A C 1
ATOM 682 O O . PRO A 1 83 ? 27.185 -2.678 -35.977 1.00 72.81 83 PRO A O 1
#

Radius of gyration: 28.45 Å; chains: 1; bounding box: 59×44×66 Å

pLDDT: mean 82.17, std 10.71, range [52.0, 97.19]

Secondary structure (DSSP, 8-state):
--HHHHHHHHHHHHHHHHTT----PPPSSHHHHHHHHHHHHHTT---SPPPPP--HHHHHHHHHHHHHHHHHHHHHHHHTT--

Sequence (83 aa):
MSASFLNLIQILDTHYLEFHHVPFEEPKTIEEDLALMAEAMEMGINPFPPKREKKRWGRIALGSFMIVLMVSWTSQFMMRFLP